Protein AF-A0A2I0FFF6-F1 (afdb_monomer)

Secondary structure (DSSP, 8-state):
-EEETTEEEEEEEEESS---HHHHHHH--GGGGGSSEEEEEEETTEEEEEEEB-TT-TT--GGGBGGGHHHHHHHH--TT--EEEEEEEEEPP--------------------------

Nearest PDB structures (foldseek):
  2kl5-assembly1_A  TM=8.222E-01  e=5.749E-11  Bacillus subtilis
  7wwv-assembly1_F  TM=3.521E-01  e=5.354E+00  Vibrio phage ICP1_2011_A
  8k0k-assembly1_H  TM=3.032E-01  e=5.037E+00  Vibrio phage ICP1_2011_A

Sequence (119 aa):
MITIDQWNYEIVIDYREGFQEEAINNRYSEILGKYDYILGDWGYGQLRLKGFFEDTNHKASYDTKISTLQDYLYEYCNFGCAYFVIKKVGKAPVAEPDTTDTEADTTDHLSEKNPVAES

Radius of gyration: 25.7 Å; Cα contacts (8 Å, |Δi|>4): 163; chains: 1; bounding box: 48×68×69 Å

Mean predicted aligned error: 11.61 Å

pLDDT: mean 81.68, std 17.68, range [39.62, 96.81]

Solvent-accessible surface area (backbone atoms only — not comparable to full-atom values): 7505 Å² total; per-residue (Å²): 116,50,76,57,92,66,30,27,29,36,78,76,40,68,38,82,78,39,66,48,69,69,64,45,65,76,67,62,52,78,81,50,71,79,34,43,28,38,40,38,38,39,52,96,86,40,82,43,81,46,55,19,24,52,77,85,41,91,84,43,50,77,94,26,20,52,84,44,48,63,57,49,40,71,76,66,48,54,95,84,46,27,27,22,32,34,35,59,75,45,71,43,82,77,74,73,78,84,77,79,78,82,80,84,89,76,88,84,88,82,87,80,89,85,87,84,83,87,134

Foldseek 3Di:
DDDADFFDKDWPDWFPNQDDPVLCNVPDDVVLVVAQKWKWKADPNHTDIAGAHDPPDPPGDPCRHPVCVVVCCVVGPDVPMTMTMIGTDGTHDDPDPPPPDDDDDDDDDDDDDDDDDDD

Structure (mmCIF, N/CA/C/O backbone):
data_AF-A0A2I0FFF6-F1
#
_entry.id   AF-A0A2I0FFF6-F1
#
loop_
_atom_site.group_PDB
_atom_site.id
_atom_site.type_symbol
_atom_site.label_atom_id
_atom_site.label_alt_id
_atom_site.label_comp_id
_atom_site.label_asym_id
_atom_site.label_entity_id
_atom_site.label_seq_id
_atom_site.pdbx_PDB_ins_code
_atom_site.Cartn_x
_atom_site.Cartn_y
_atom_site.Cartn_z
_atom_site.occupancy
_atom_site.B_iso_or_equiv
_atom_site.auth_seq_id
_atom_site.auth_comp_id
_atom_site.auth_asym_id
_atom_site.auth_atom_id
_atom_site.pdbx_PDB_model_num
ATOM 1 N N . MET A 1 1 ? -15.144 -6.524 3.712 1.00 83.38 1 MET A N 1
ATOM 2 C CA . MET A 1 1 ? -14.874 -5.217 3.075 1.00 83.38 1 MET A CA 1
ATOM 3 C C . MET A 1 1 ? -14.762 -4.179 4.171 1.00 83.38 1 MET A C 1
ATOM 5 O O . MET A 1 1 ? -15.372 -4.375 5.214 1.00 83.38 1 MET A O 1
ATOM 9 N N . ILE A 1 2 ? -14.000 -3.124 3.936 1.00 91.00 2 ILE A N 1
ATOM 10 C CA . ILE A 1 2 ? -13.790 -2.013 4.864 1.00 91.00 2 ILE A CA 1
ATOM 11 C C . ILE A 1 2 ? -14.066 -0.705 4.134 1.00 91.00 2 ILE A C 1
ATOM 13 O O . ILE A 1 2 ? -13.908 -0.638 2.911 1.00 91.00 2 ILE A O 1
ATOM 17 N N . THR A 1 3 ? -14.435 0.325 4.879 1.00 92.31 3 THR A N 1
ATOM 18 C CA . THR A 1 3 ? -14.648 1.663 4.330 1.00 92.31 3 THR A CA 1
ATOM 19 C C . THR A 1 3 ? -13.549 2.569 4.844 1.00 92.31 3 THR A C 1
ATOM 21 O O . THR A 1 3 ? -13.413 2.746 6.050 1.00 92.31 3 THR A O 1
ATOM 24 N N . ILE A 1 4 ? -12.763 3.134 3.931 1.00 90.38 4 ILE A N 1
ATOM 25 C CA . ILE A 1 4 ? -11.726 4.110 4.261 1.00 90.38 4 ILE A CA 1
ATOM 26 C C . ILE A 1 4 ? -12.041 5.374 3.478 1.00 90.38 4 ILE A C 1
ATOM 28 O O . ILE A 1 4 ? -12.138 5.341 2.245 1.00 90.38 4 ILE A O 1
ATOM 32 N N . ASP A 1 5 ? -12.199 6.484 4.198 1.00 87.94 5 ASP A N 1
ATOM 33 C CA . ASP A 1 5 ? -12.653 7.751 3.627 1.00 87.94 5 ASP A CA 1
ATOM 34 C C . ASP A 1 5 ? -13.988 7.561 2.865 1.00 87.94 5 ASP A C 1
ATOM 36 O O . ASP A 1 5 ? -14.963 7.081 3.442 1.00 87.94 5 ASP A O 1
ATOM 40 N N . GLN A 1 6 ? -14.060 7.881 1.569 1.00 89.12 6 GLN A N 1
ATOM 41 C CA . GLN A 1 6 ? -15.266 7.720 0.748 1.00 89.12 6 GLN A CA 1
ATOM 42 C C . GLN A 1 6 ? -15.270 6.441 -0.096 1.00 89.12 6 GLN A C 1
ATOM 44 O O . GLN A 1 6 ? -16.061 6.323 -1.039 1.00 89.12 6 GLN A O 1
ATOM 49 N N . TRP A 1 7 ? -14.374 5.493 0.174 1.00 91.50 7 TRP A N 1
ATOM 50 C CA . TRP A 1 7 ? -14.157 4.339 -0.691 1.00 91.50 7 TRP A CA 1
ATOM 51 C C . TRP A 1 7 ? -14.264 3.025 0.069 1.00 91.50 7 TRP A C 1
ATOM 53 O O . TRP A 1 7 ? -13.783 2.867 1.187 1.00 91.50 7 TRP A O 1
ATOM 63 N N . ASN A 1 8 ? -14.879 2.057 -0.599 1.00 94.06 8 ASN A N 1
ATOM 64 C CA . ASN A 1 8 ? -14.925 0.683 -0.151 1.00 94.06 8 ASN A CA 1
ATOM 65 C C . ASN A 1 8 ? -13.698 -0.064 -0.663 1.00 94.06 8 ASN A C 1
ATOM 67 O O . ASN A 1 8 ? -13.368 -0.009 -1.856 1.00 94.06 8 ASN A O 1
ATOM 71 N N . TYR A 1 9 ? -13.085 -0.819 0.237 1.00 95.19 9 TYR A N 1
ATOM 72 C CA . TYR A 1 9 ? -11.941 -1.666 -0.029 1.00 95.19 9 TYR A CA 1
ATOM 73 C C . TYR A 1 9 ? -12.221 -3.115 0.373 1.00 95.19 9 TYR A C 1
ATOM 75 O O . TYR A 1 9 ? -12.874 -3.412 1.376 1.00 95.19 9 TYR A O 1
ATOM 83 N N . GLU A 1 10 ? -11.704 -4.041 -0.416 1.00 95.81 10 GLU A N 1
ATOM 84 C CA . GLU A 1 10 ? -11.689 -5.467 -0.128 1.00 95.81 10 GLU A CA 1
ATOM 85 C C . GLU A 1 10 ? -10.273 -5.896 0.244 1.00 95.81 10 GLU A C 1
ATOM 87 O O . GLU A 1 10 ? -9.309 -5.489 -0.401 1.00 95.81 10 GLU A O 1
ATOM 92 N N . ILE A 1 11 ? -10.143 -6.710 1.289 1.00 95.94 11 ILE A N 1
ATOM 93 C CA . ILE A 1 11 ? -8.855 -7.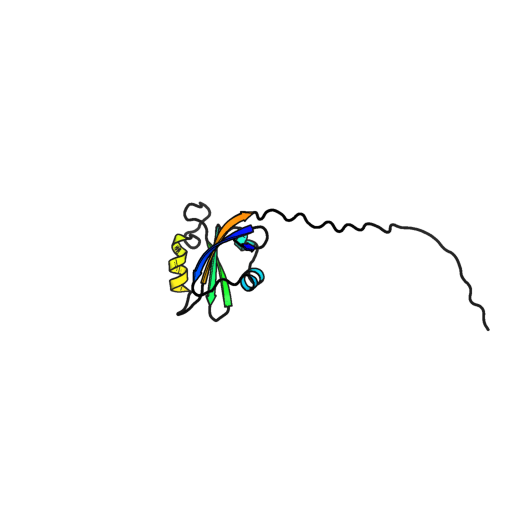266 1.701 1.00 95.94 11 ILE A CA 1
ATOM 94 C C . ILE A 1 11 ? -8.559 -8.440 0.773 1.00 95.94 11 ILE A C 1
ATOM 96 O O . ILE A 1 11 ? -9.240 -9.460 0.823 1.00 95.94 11 ILE A O 1
ATOM 100 N N . VAL A 1 12 ? -7.563 -8.271 -0.091 1.00 95.69 12 VAL A N 1
ATOM 101 C CA . VAL A 1 12 ? -7.136 -9.296 -1.052 1.00 95.69 12 VAL A CA 1
ATOM 102 C C . VAL A 1 12 ? -6.082 -10.198 -0.426 1.00 95.69 12 VAL A C 1
ATOM 104 O O . VAL A 1 12 ? -6.077 -11.405 -0.654 1.00 95.69 12 VAL A O 1
ATOM 107 N N . ILE A 1 13 ? -5.182 -9.610 0.363 1.00 95.62 13 ILE A N 1
ATOM 108 C CA . ILE A 1 13 ? -4.109 -10.321 1.053 1.00 95.62 13 ILE A CA 1
ATOM 109 C C . ILE A 1 13 ? -4.018 -9.775 2.470 1.00 95.62 13 ILE A C 1
ATOM 111 O O . ILE A 1 13 ? -3.938 -8.563 2.657 1.00 95.62 13 ILE A O 1
ATOM 115 N N . ASP A 1 14 ? -3.969 -10.671 3.447 1.00 96.31 14 ASP A N 1
ATOM 116 C CA . ASP A 1 14 ? -3.559 -10.359 4.811 1.00 96.31 14 ASP A CA 1
ATOM 117 C C . ASP A 1 14 ? -2.501 -11.376 5.238 1.00 96.31 14 ASP A C 1
ATOM 119 O O . ASP A 1 14 ? -2.781 -12.560 5.437 1.00 96.31 14 ASP A O 1
ATOM 123 N N . TYR A 1 15 ? -1.251 -10.929 5.288 1.00 95.00 15 TYR A N 1
ATOM 124 C CA . TYR A 1 15 ? -0.116 -11.762 5.632 1.00 95.00 15 TYR A CA 1
ATOM 125 C C . TYR A 1 15 ? 0.380 -11.407 7.030 1.00 95.00 15 TYR A C 1
ATOM 127 O O . TYR A 1 15 ? 0.830 -10.287 7.282 1.00 95.00 15 TYR A O 1
ATOM 135 N N . ARG A 1 16 ? 0.359 -12.416 7.913 1.00 93.50 16 ARG A N 1
ATOM 136 C CA . ARG A 1 16 ? 0.753 -12.315 9.330 1.00 93.50 16 ARG A CA 1
ATOM 137 C C . ARG A 1 16 ? -0.077 -11.305 10.125 1.00 93.50 16 ARG A C 1
ATOM 139 O O . ARG A 1 16 ? 0.487 -10.605 10.960 1.00 93.50 16 ARG A O 1
ATOM 146 N N . GLU A 1 17 ? -1.382 -11.240 9.857 1.00 93.94 17 GLU A N 1
ATOM 147 C CA . GLU A 1 17 ? -2.300 -10.327 10.558 1.00 93.94 17 GLU A CA 1
ATOM 148 C C . GLU A 1 17 ? -1.800 -8.871 10.477 1.00 93.94 17 GLU A C 1
ATOM 150 O O . GLU A 1 17 ? -1.811 -8.105 11.442 1.00 93.94 17 GLU A O 1
ATOM 155 N N . GLY A 1 18 ? -1.267 -8.505 9.307 1.00 93.06 18 GLY A N 1
ATOM 156 C CA . GLY A 1 18 ? -0.718 -7.178 9.058 1.00 93.06 18 GLY A CA 1
ATOM 157 C C . GLY A 1 18 ? -1.815 -6.132 8.907 1.00 93.06 18 GLY A C 1
ATOM 158 O O . GLY A 1 18 ? -1.557 -4.941 9.095 1.00 93.06 18 GLY A O 1
ATOM 159 N N . PHE A 1 19 ? -3.025 -6.556 8.555 1.00 96.25 19 PHE A N 1
ATOM 160 C CA . PHE A 1 19 ? -4.165 -5.670 8.419 1.00 96.25 19 PHE A CA 1
ATOM 161 C C . PHE A 1 19 ? -4.614 -5.115 9.782 1.00 96.25 19 PHE A C 1
ATOM 163 O O . PHE A 1 19 ? -5.082 -5.847 10.649 1.00 96.25 19 PHE A O 1
ATOM 170 N N . GLN A 1 20 ? -4.510 -3.794 9.957 1.00 94.56 20 GLN A N 1
ATOM 171 C CA . GLN A 1 20 ? -4.997 -3.086 11.144 1.00 94.56 20 GLN A CA 1
ATOM 172 C C . GLN A 1 20 ? -5.745 -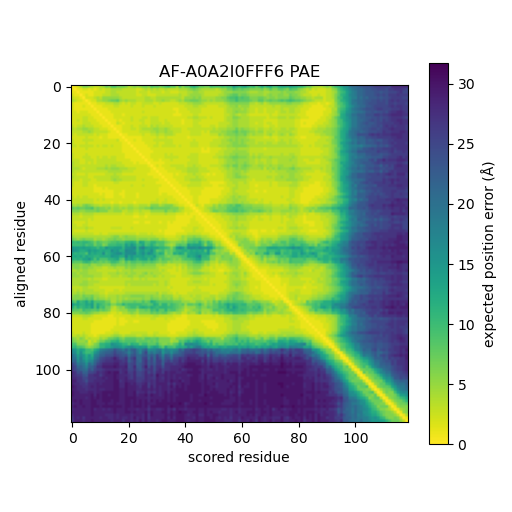1.824 10.720 1.00 94.56 20 GLN A C 1
ATOM 174 O O . GLN A 1 20 ? -5.132 -0.826 10.340 1.00 94.56 20 GLN A O 1
ATOM 179 N N . GLU A 1 21 ? -7.074 -1.869 10.786 1.00 92.81 21 GLU A N 1
ATOM 180 C CA . GLU A 1 21 ? -7.954 -0.800 10.298 1.00 92.81 21 GLU A CA 1
ATOM 181 C C . GLU A 1 21 ? -7.642 0.567 10.925 1.00 92.81 21 GLU A C 1
ATOM 183 O O . GLU A 1 21 ? -7.509 1.562 10.214 1.00 92.81 21 GLU A O 1
ATOM 188 N N . GLU A 1 22 ? -7.428 0.613 12.240 1.00 92.88 22 GLU A N 1
ATOM 189 C CA . GLU A 1 22 ? -7.091 1.847 12.957 1.00 92.88 22 GLU A CA 1
ATOM 190 C C . GLU A 1 22 ? -5.764 2.457 12.471 1.00 92.88 22 GLU A C 1
ATOM 192 O O . GLU A 1 22 ? -5.676 3.657 12.205 1.00 92.88 22 GLU A O 1
ATOM 197 N N . ALA A 1 23 ? -4.733 1.627 12.280 1.00 94.31 23 ALA A N 1
ATOM 198 C CA . ALA A 1 23 ? -3.437 2.078 11.780 1.00 94.31 23 ALA A CA 1
ATOM 199 C C . ALA A 1 23 ? -3.533 2.603 10.339 1.00 94.31 23 ALA A C 1
ATOM 201 O O . ALA A 1 23 ? -2.885 3.596 9.996 1.00 94.31 23 ALA A O 1
ATOM 202 N N . ILE A 1 24 ? -4.360 1.963 9.507 1.00 94.69 24 ILE A N 1
ATOM 203 C CA . ILE A 1 24 ? -4.622 2.406 8.137 1.00 94.69 24 ILE A CA 1
ATOM 204 C C . ILE A 1 24 ? -5.290 3.771 8.157 1.00 94.69 24 ILE A C 1
ATOM 206 O O . ILE A 1 24 ? -4.766 4.685 7.530 1.00 94.69 24 ILE A O 1
ATOM 210 N N . ASN A 1 25 ? -6.380 3.934 8.908 1.00 92.19 25 ASN A N 1
ATOM 211 C CA . ASN A 1 25 ? -7.115 5.197 8.991 1.00 92.19 25 ASN A CA 1
ATOM 212 C C . ASN A 1 25 ? -6.219 6.355 9.454 1.00 92.19 25 ASN A C 1
ATOM 214 O O . ASN A 1 25 ? -6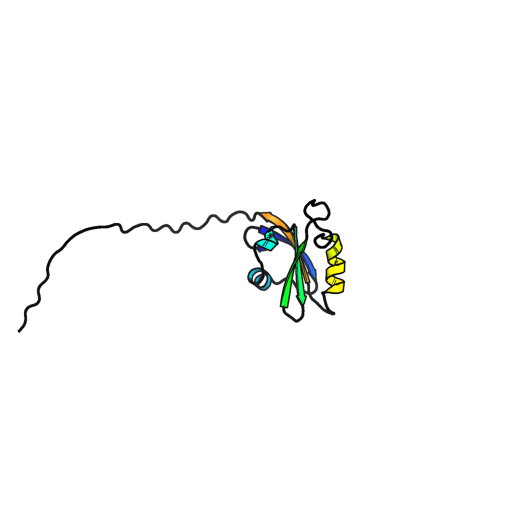.274 7.439 8.880 1.00 92.19 25 ASN A O 1
ATOM 218 N N . ASN A 1 26 ? -5.320 6.106 10.409 1.00 93.00 26 ASN A N 1
ATOM 219 C CA . ASN A 1 26 ? -4.366 7.106 10.894 1.00 93.00 26 ASN A CA 1
ATOM 220 C C . ASN A 1 26 ? -3.295 7.496 9.863 1.00 93.00 26 ASN A C 1
ATOM 222 O O . ASN A 1 26 ? -2.742 8.595 9.926 1.00 93.00 26 ASN A O 1
ATOM 226 N N . ARG A 1 27 ? -2.945 6.592 8.940 1.00 94.19 27 ARG A N 1
ATOM 227 C CA . ARG A 1 27 ? -1.851 6.798 7.978 1.00 94.19 27 ARG A CA 1
ATOM 228 C C . ARG A 1 27 ? -2.325 7.132 6.568 1.00 94.19 27 ARG A C 1
ATOM 230 O O . ARG A 1 27 ? -1.525 7.633 5.767 1.00 94.19 27 ARG A O 1
ATOM 237 N N . TYR A 1 28 ? -3.580 6.826 6.268 1.00 94.12 28 TYR A N 1
ATOM 238 C CA . TYR A 1 28 ? -4.205 7.016 4.975 1.00 94.12 28 TYR A CA 1
ATOM 239 C C . TYR A 1 28 ? -4.193 8.493 4.577 1.00 94.12 28 TYR A C 1
ATOM 241 O O . TYR A 1 28 ? -4.276 9.399 5.400 1.00 94.12 28 TYR A O 1
ATOM 249 N N . SER A 1 29 ? -4.064 8.734 3.279 1.00 93.31 29 SER A N 1
ATOM 250 C CA . SER A 1 29 ? -4.108 10.068 2.697 1.00 93.31 29 SER A CA 1
ATOM 251 C C . SER A 1 29 ? -4.965 10.012 1.446 1.00 93.31 29 SER A C 1
ATOM 253 O O . SER A 1 29 ? -4.874 9.047 0.688 1.00 93.31 29 SER A O 1
ATOM 255 N N . GLU A 1 30 ? -5.752 11.055 1.191 1.00 90.38 30 GLU A N 1
ATOM 256 C CA . GLU A 1 30 ? -6.652 11.154 0.033 1.00 90.38 30 GLU A CA 1
ATOM 257 C C . GLU A 1 30 ? -5.946 10.877 -1.305 1.00 90.38 30 GLU A C 1
ATOM 259 O O . GLU A 1 30 ? -6.539 10.313 -2.227 1.00 90.38 30 GLU A O 1
ATOM 264 N N . ILE A 1 31 ? -4.645 11.186 -1.403 1.00 91.06 31 ILE A N 1
ATOM 265 C CA . ILE A 1 31 ? -3.831 10.895 -2.591 1.00 91.06 31 ILE A CA 1
ATOM 266 C C . ILE A 1 31 ? -3.763 9.398 -2.917 1.00 91.06 31 ILE A C 1
ATOM 268 O O . ILE A 1 31 ? -3.549 9.044 -4.077 1.00 91.06 31 ILE A O 1
ATOM 272 N N . LEU A 1 32 ? -3.944 8.519 -1.925 1.00 92.19 32 LEU A N 1
ATOM 273 C CA . LEU A 1 32 ? -3.995 7.069 -2.109 1.00 92.19 32 LEU A CA 1
ATOM 274 C C . LEU A 1 32 ? -5.317 6.615 -2.738 1.00 92.19 32 LEU A C 1
ATOM 276 O O . LEU A 1 32 ? -5.350 5.600 -3.430 1.00 92.19 32 LEU A O 1
ATOM 280 N N . GLY A 1 33 ? -6.382 7.406 -2.601 1.00 90.38 33 GLY A N 1
ATOM 281 C CA . GLY A 1 33 ? -7.695 7.111 -3.170 1.00 90.38 33 GLY A CA 1
ATOM 282 C C . GLY A 1 33 ? -7.722 7.087 -4.699 1.00 90.38 33 GLY A C 1
ATOM 283 O O . GLY A 1 33 ? -8.688 6.597 -5.283 1.00 90.38 33 GLY A O 1
ATOM 284 N N . LYS A 1 34 ? -6.678 7.583 -5.378 1.00 90.88 34 LYS A N 1
ATOM 285 C CA . LYS A 1 34 ? -6.561 7.501 -6.844 1.00 90.88 34 LYS A CA 1
ATOM 286 C C . LYS A 1 34 ? -6.132 6.121 -7.351 1.00 90.88 34 LYS A C 1
ATOM 288 O O . LYS A 1 34 ? -6.289 5.874 -8.542 1.00 90.88 34 LYS A O 1
ATOM 293 N N . TYR A 1 35 ? -5.556 5.282 -6.490 1.00 93.81 35 TYR A N 1
ATOM 294 C CA . TYR A 1 35 ? -5.019 3.973 -6.855 1.00 93.81 35 TYR A CA 1
ATOM 295 C C . TYR A 1 35 ? -6.078 2.876 -6.722 1.00 93.81 35 TYR A C 1
ATOM 297 O O . TYR A 1 35 ? -7.025 2.995 -5.942 1.00 93.81 35 TYR A O 1
ATOM 305 N N . ASP A 1 36 ? -5.894 1.805 -7.491 1.00 93.94 36 ASP A N 1
ATOM 306 C CA . ASP A 1 36 ? -6.804 0.656 -7.519 1.00 93.94 36 ASP A CA 1
ATOM 307 C C . ASP A 1 36 ? -6.491 -0.327 -6.379 1.00 93.94 36 ASP A C 1
ATOM 309 O O . ASP A 1 36 ? -7.386 -0.966 -5.832 1.00 93.94 36 ASP A O 1
ATOM 313 N N . TYR A 1 37 ? -5.223 -0.399 -5.976 1.00 95.19 37 TYR A N 1
ATOM 314 C CA . TYR A 1 37 ? -4.722 -1.228 -4.889 1.00 95.19 37 TYR A CA 1
ATOM 315 C C . TYR A 1 37 ? -3.889 -0.392 -3.928 1.00 95.19 37 TYR A C 1
ATOM 317 O O . TYR A 1 37 ? -3.183 0.538 -4.328 1.00 95.19 37 TYR A O 1
ATOM 325 N N . ILE A 1 38 ? -3.930 -0.754 -2.653 1.00 96.44 38 ILE A N 1
ATOM 326 C CA . ILE A 1 38 ? -3.056 -0.198 -1.628 1.00 96.44 38 ILE A CA 1
ATOM 327 C C . ILE A 1 38 ? -2.384 -1.367 -0.922 1.00 96.44 38 ILE A C 1
ATOM 329 O O . ILE A 1 38 ? -3.047 -2.247 -0.376 1.00 96.44 38 ILE A O 1
ATOM 333 N N . LEU A 1 39 ? -1.058 -1.363 -0.948 1.00 96.62 39 LEU A N 1
ATOM 334 C CA . LEU A 1 39 ? -0.223 -2.209 -0.115 1.00 96.62 39 LEU A CA 1
ATOM 335 C C . LEU A 1 39 ? 0.044 -1.467 1.190 1.00 96.62 39 LEU A C 1
ATOM 337 O O . LEU A 1 39 ? 0.464 -0.307 1.162 1.00 96.62 39 LEU A O 1
ATOM 341 N N . GLY A 1 40 ? -0.161 -2.146 2.309 1.00 96.06 40 GLY A N 1
ATOM 342 C CA . GLY A 1 40 ? 0.374 -1.732 3.592 1.00 96.06 40 GLY A CA 1
ATOM 343 C C . GLY A 1 40 ? 1.408 -2.726 4.077 1.00 96.06 40 GLY A C 1
ATOM 344 O O . GLY A 1 40 ? 1.109 -3.910 4.190 1.00 96.06 40 GLY A O 1
ATOM 345 N N . ASP A 1 41 ? 2.615 -2.263 4.369 1.00 95.38 41 ASP A N 1
ATOM 346 C CA . ASP A 1 41 ? 3.689 -3.099 4.893 1.00 95.38 41 ASP A CA 1
ATOM 347 C C . ASP A 1 41 ? 4.282 -2.496 6.173 1.00 95.38 41 ASP A C 1
ATOM 349 O O . ASP A 1 41 ? 4.329 -1.274 6.358 1.00 95.38 41 ASP A O 1
ATOM 353 N N . TRP A 1 42 ? 4.716 -3.370 7.080 1.00 93.69 42 TRP A N 1
ATOM 354 C CA . TRP A 1 42 ? 5.258 -2.979 8.376 1.00 93.69 42 TRP A CA 1
ATOM 355 C C . TRP A 1 42 ? 6.785 -3.009 8.360 1.00 93.69 42 TRP A C 1
ATOM 357 O O . TRP A 1 42 ? 7.418 -4.061 8.484 1.00 93.69 42 TRP A O 1
ATOM 367 N N . GLY A 1 43 ? 7.392 -1.827 8.256 1.00 90.00 43 GLY A N 1
ATOM 368 C CA . GLY A 1 43 ? 8.836 -1.635 8.361 1.00 90.00 43 GLY A CA 1
ATOM 369 C C . GLY A 1 43 ? 9.214 -1.107 9.740 1.00 90.00 43 GLY A C 1
ATOM 370 O O . GLY A 1 43 ? 8.813 -0.007 10.099 1.00 90.00 43 GLY A O 1
ATOM 371 N N . TYR A 1 44 ? 9.992 -1.865 10.522 1.00 86.00 44 TYR A N 1
ATOM 372 C CA . TYR A 1 44 ? 10.447 -1.450 11.864 1.00 86.00 44 TYR A CA 1
ATOM 373 C C . TYR A 1 44 ? 9.308 -0.985 12.799 1.00 86.00 44 TYR A C 1
ATOM 375 O O . TYR A 1 44 ? 9.480 -0.064 13.594 1.00 86.00 44 TYR A O 1
ATOM 383 N N . GLY A 1 45 ? 8.129 -1.606 12.686 1.00 87.19 45 GLY A N 1
ATOM 384 C CA . GLY A 1 45 ? 6.941 -1.247 13.469 1.00 87.19 45 GLY A CA 1
ATOM 385 C C . GLY A 1 45 ? 6.177 -0.020 12.959 1.00 87.19 45 GLY A C 1
ATOM 386 O O . GLY A 1 45 ? 5.209 0.390 13.590 1.00 87.19 45 GLY A O 1
ATOM 387 N N . GLN A 1 46 ? 6.573 0.560 11.825 1.00 91.50 46 GLN A N 1
ATOM 388 C CA . GLN A 1 46 ? 5.857 1.659 11.181 1.00 91.50 46 GLN A CA 1
ATOM 389 C C . GLN A 1 46 ? 5.111 1.164 9.945 1.00 91.50 46 GLN A C 1
ATOM 391 O O . GLN A 1 46 ? 5.695 0.513 9.074 1.00 91.50 46 GLN A O 1
ATOM 396 N N . LEU A 1 47 ? 3.827 1.515 9.862 1.00 94.19 47 LEU A N 1
ATOM 397 C CA . LEU A 1 47 ? 3.004 1.227 8.697 1.00 94.19 47 LEU A CA 1
ATOM 398 C C . LEU A 1 47 ? 3.370 2.164 7.544 1.00 94.19 47 LEU A C 1
ATOM 400 O O . LEU A 1 47 ? 3.321 3.396 7.664 1.00 94.19 47 LEU A O 1
ATOM 404 N N . ARG A 1 48 ? 3.701 1.567 6.403 1.00 94.69 48 ARG A N 1
ATOM 405 C CA . ARG A 1 48 ? 3.930 2.250 5.133 1.00 94.69 48 ARG A CA 1
ATOM 406 C C . ARG A 1 48 ? 2.805 1.878 4.185 1.00 94.69 48 ARG A C 1
ATOM 408 O O . ARG A 1 48 ? 2.475 0.708 4.063 1.00 94.69 48 ARG A O 1
ATOM 415 N N . LEU A 1 49 ? 2.215 2.879 3.536 1.00 95.50 49 LEU A N 1
ATOM 416 C CA . LEU A 1 49 ? 1.172 2.676 2.535 1.00 95.50 49 LEU A CA 1
ATOM 417 C C . LEU A 1 49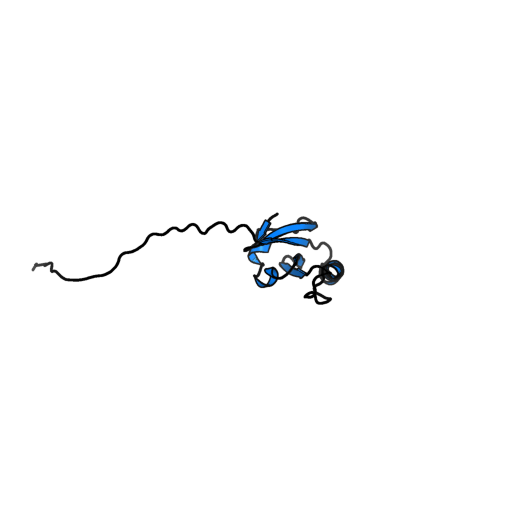 ? 1.710 3.061 1.160 1.00 95.50 49 LEU A C 1
ATOM 419 O O . LEU A 1 49 ? 2.228 4.167 0.980 1.00 95.50 49 LEU A O 1
ATOM 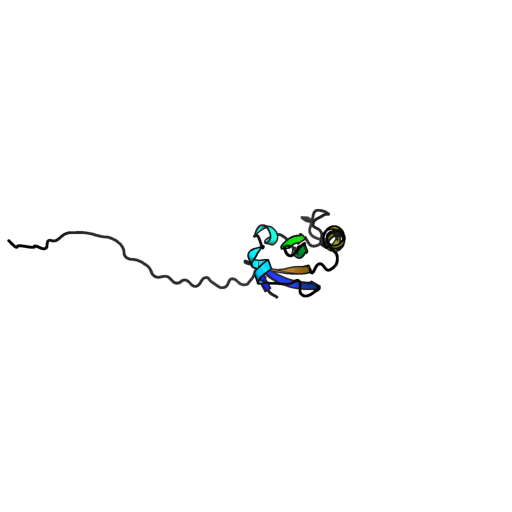423 N N . LYS A 1 50 ? 1.552 2.169 0.184 1.00 94.62 50 LYS A N 1
ATOM 424 C CA . LYS A 1 50 ? 1.927 2.401 -1.212 1.00 94.62 50 LYS A CA 1
ATOM 425 C C . LYS A 1 50 ? 0.769 2.035 -2.130 1.00 94.62 50 LYS A C 1
ATOM 427 O O . LYS A 1 50 ? 0.197 0.955 -2.032 1.00 94.62 50 LYS A O 1
ATOM 432 N N . GLY A 1 51 ? 0.427 2.958 -3.023 1.00 94.62 51 GLY A N 1
ATOM 433 C CA . GLY A 1 51 ? -0.627 2.763 -4.011 1.00 94.62 51 GLY A CA 1
ATOM 434 C C . GLY A 1 51 ? -0.111 2.124 -5.298 1.00 94.62 51 GLY A C 1
ATOM 435 O O . GLY A 1 51 ? 0.967 2.481 -5.781 1.00 94.62 51 GLY A O 1
ATOM 436 N N . PHE A 1 52 ? -0.914 1.226 -5.860 1.00 95.12 52 PHE A N 1
ATOM 437 C CA . PHE A 1 52 ? -0.684 0.556 -7.134 1.00 95.12 52 PHE A CA 1
ATOM 438 C C . PHE A 1 52 ? -1.946 0.618 -8.008 1.00 95.12 52 PHE A C 1
ATOM 440 O O . PHE A 1 52 ? -3.076 0.626 -7.525 1.00 95.12 52 PHE A O 1
ATOM 447 N N . PHE A 1 53 ? -1.757 0.684 -9.315 1.00 94.25 53 PHE A N 1
ATOM 448 C CA . PHE A 1 53 ? -2.797 0.606 -10.326 1.00 94.25 53 PHE A CA 1
ATOM 449 C C . PHE A 1 53 ? -2.909 -0.819 -10.864 1.00 94.25 53 PHE A C 1
ATOM 451 O O . PHE A 1 53 ? -1.939 -1.579 -10.855 1.00 94.25 53 PHE A O 1
ATOM 458 N N . GLU A 1 54 ? -4.085 -1.155 -11.384 1.00 92.00 54 GLU A N 1
ATOM 459 C CA . GLU A 1 54 ? -4.270 -2.367 -12.181 1.00 92.00 54 GLU A CA 1
ATOM 460 C C . GLU A 1 54 ? -3.349 -2.333 -13.416 1.00 92.00 54 GLU A C 1
ATOM 462 O O . GLU A 1 54 ? -3.145 -1.275 -14.019 1.00 92.00 54 GLU A O 1
ATOM 467 N N . ASP A 1 55 ? -2.814 -3.480 -13.836 1.00 85.56 55 ASP A N 1
ATOM 468 C CA . ASP A 1 55 ? -1.845 -3.545 -14.945 1.00 85.56 55 ASP A CA 1
ATOM 469 C C . ASP A 1 55 ? -2.411 -3.027 -16.276 1.00 85.56 55 ASP A C 1
ATOM 471 O O . ASP A 1 55 ? -1.669 -2.540 -17.136 1.00 85.56 55 ASP A O 1
ATOM 475 N N . THR A 1 56 ? -3.733 -3.115 -16.437 1.00 83.62 56 THR A N 1
ATOM 476 C CA . THR A 1 56 ? -4.480 -2.639 -17.605 1.00 83.62 56 THR A CA 1
ATOM 477 C C . THR A 1 56 ? -4.730 -1.129 -17.590 1.00 83.62 56 THR A C 1
ATOM 479 O O . THR A 1 56 ? -5.250 -0.583 -18.562 1.00 83.62 56 THR A O 1
ATOM 482 N N . ASN A 1 57 ? -4.412 -0.428 -16.500 1.00 80.88 57 ASN A N 1
ATOM 483 C CA . ASN A 1 57 ? -4.682 0.996 -16.356 1.00 80.88 57 ASN A CA 1
ATOM 484 C C . ASN A 1 57 ? -3.626 1.829 -17.100 1.00 80.88 57 ASN A C 1
ATOM 486 O O . ASN A 1 57 ? -2.438 1.786 -16.794 1.00 80.88 57 ASN A O 1
ATOM 490 N N . HIS A 1 58 ? -4.062 2.663 -18.047 1.00 75.69 58 HIS A N 1
ATOM 491 C CA . HIS A 1 58 ? -3.164 3.508 -18.846 1.00 75.69 58 HIS A CA 1
ATOM 492 C C . HIS A 1 58 ? -2.442 4.587 -18.017 1.00 75.69 58 HIS A C 1
ATOM 494 O O . HIS A 1 58 ? -1.472 5.176 -18.489 1.00 75.69 58 HIS A O 1
ATOM 500 N N . LYS A 1 59 ? 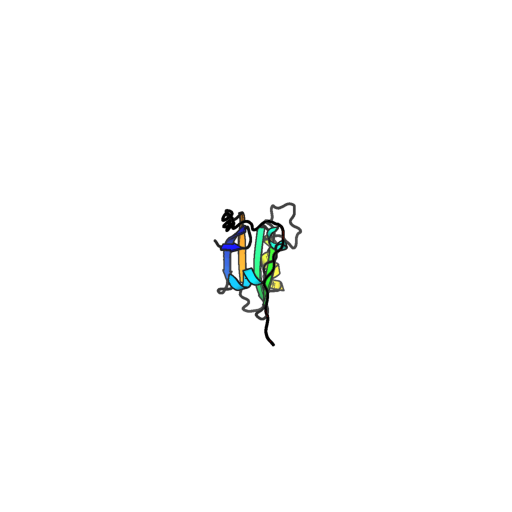-2.909 4.866 -16.791 1.00 73.75 59 LYS A N 1
ATOM 501 C CA . LYS A 1 59 ? -2.255 5.789 -15.850 1.00 73.75 59 LYS A CA 1
ATOM 502 C C . LYS A 1 59 ? -1.135 5.129 -15.040 1.00 73.75 59 LYS A C 1
ATOM 504 O O . LYS A 1 59 ? -0.422 5.838 -14.332 1.00 73.75 59 LYS A O 1
ATOM 509 N N . ALA A 1 60 ? -0.982 3.807 -15.123 1.00 72.12 60 ALA A N 1
ATOM 510 C CA . ALA A 1 60 ? 0.039 3.077 -14.390 1.00 72.12 60 ALA A CA 1
ATOM 511 C C . ALA A 1 60 ? 1.425 3.312 -15.009 1.00 72.12 60 ALA A C 1
ATOM 513 O O . ALA A 1 60 ? 1.708 2.862 -16.122 1.00 72.12 60 ALA A O 1
ATOM 514 N N . SER A 1 61 ? 2.314 3.986 -14.274 1.00 76.00 61 SER A N 1
ATOM 515 C CA . SER A 1 61 ? 3.750 3.894 -14.557 1.00 76.00 61 SER A CA 1
ATOM 516 C C . SER A 1 61 ? 4.255 2.508 -14.151 1.00 76.00 61 SER A C 1
ATOM 518 O O . SER A 1 61 ? 3.645 1.864 -13.299 1.00 76.00 61 SER A O 1
ATOM 520 N N . TYR A 1 62 ? 5.372 2.054 -14.726 1.00 76.38 62 TYR A N 1
ATOM 521 C CA . TYR A 1 62 ? 5.937 0.728 -14.445 1.00 76.38 62 TYR A CA 1
ATOM 522 C C . TYR A 1 62 ? 6.036 0.429 -12.934 1.00 76.38 62 TYR A C 1
ATOM 524 O O . TYR A 1 62 ? 5.539 -0.595 -12.484 1.00 76.38 62 TYR A O 1
ATOM 532 N N . ASP A 1 63 ? 6.531 1.382 -12.137 1.00 76.25 63 ASP A N 1
ATOM 533 C CA . ASP A 1 63 ? 6.744 1.222 -10.685 1.00 76.25 63 ASP A CA 1
ATOM 534 C C . ASP A 1 63 ? 5.467 1.278 -9.830 1.00 76.25 63 ASP A C 1
ATOM 536 O O . ASP A 1 63 ? 5.518 1.124 -8.607 1.00 76.25 63 ASP A O 1
ATOM 540 N N . THR A 1 64 ? 4.324 1.569 -10.452 1.00 86.44 64 THR A N 1
ATOM 541 C CA . THR A 1 64 ? 3.017 1.660 -9.787 1.00 86.44 64 THR A CA 1
ATOM 542 C C . THR A 1 64 ? 2.059 0.578 -10.259 1.00 86.44 64 THR A C 1
ATOM 544 O O . THR A 1 64 ? 0.885 0.647 -9.929 1.00 86.44 64 THR A O 1
ATOM 547 N N . LYS A 1 65 ? 2.522 -0.420 -11.012 1.00 91.69 65 LYS A N 1
ATOM 548 C CA . LYS A 1 65 ? 1.699 -1.553 -11.442 1.00 91.69 65 LYS A CA 1
ATOM 549 C C . LYS A 1 65 ? 1.587 -2.609 -10.358 1.00 91.69 65 LYS A C 1
ATOM 551 O O . LYS A 1 65 ? 2.563 -2.895 -9.671 1.00 91.69 65 LYS A O 1
ATOM 556 N N . ILE A 1 66 ? 0.421 -3.233 -10.236 1.00 92.69 66 ILE A N 1
ATOM 557 C CA . ILE A 1 66 ? 0.233 -4.327 -9.281 1.00 92.69 66 ILE A CA 1
ATOM 558 C C . ILE A 1 66 ? 1.184 -5.501 -9.569 1.00 92.69 66 ILE A C 1
ATOM 560 O O . ILE A 1 66 ? 1.632 -6.154 -8.629 1.00 92.69 66 ILE A O 1
ATOM 564 N N . SER A 1 67 ? 1.607 -5.699 -10.826 1.00 90.75 67 SER A N 1
ATOM 565 C CA . SER A 1 67 ? 2.632 -6.687 -11.188 1.00 90.75 67 SER A CA 1
ATOM 566 C C . SER A 1 67 ? 3.966 -6.517 -10.453 1.00 90.75 67 SER A C 1
ATOM 568 O O . SER A 1 67 ? 4.651 -7.506 -10.216 1.00 90.75 67 SER A O 1
ATOM 570 N N . THR A 1 68 ? 4.356 -5.286 -10.097 1.00 91.31 68 THR A N 1
ATOM 571 C CA . THR A 1 68 ? 5.639 -5.000 -9.425 1.00 91.31 68 THR A CA 1
ATOM 572 C C . THR A 1 68 ? 5.535 -5.027 -7.901 1.00 91.31 68 THR A C 1
ATOM 574 O O . THR A 1 68 ? 6.525 -4.803 -7.203 1.00 91.31 68 THR A O 1
ATOM 577 N N . LEU A 1 69 ? 4.352 -5.324 -7.352 1.00 92.81 69 LEU A N 1
ATOM 578 C CA . LEU A 1 69 ? 4.138 -5.408 -5.907 1.00 92.81 69 LEU A CA 1
ATOM 579 C C . LEU A 1 69 ? 5.065 -6.437 -5.254 1.00 92.81 69 LEU A C 1
ATOM 581 O O . LEU A 1 69 ? 5.599 -6.191 -4.174 1.00 92.81 69 LEU A O 1
ATOM 585 N N . GLN A 1 70 ? 5.279 -7.572 -5.921 1.00 90.00 70 GLN A N 1
ATOM 586 C CA . GLN A 1 70 ? 6.143 -8.628 -5.407 1.00 90.00 70 GLN A CA 1
ATOM 587 C C . GLN A 1 70 ? 7.601 -8.158 -5.298 1.00 90.00 70 GLN A C 1
ATOM 589 O O . GLN A 1 70 ? 8.246 -8.401 -4.279 1.00 90.00 70 GLN A O 1
ATOM 594 N N . ASP A 1 71 ? 8.094 -7.435 -6.305 1.00 91.25 71 ASP A N 1
ATOM 595 C CA . ASP A 1 71 ? 9.443 -6.863 -6.306 1.00 91.25 71 ASP A CA 1
ATOM 596 C C . ASP A 1 71 ? 9.598 -5.831 -5.182 1.00 91.25 71 ASP A C 1
ATOM 598 O O . ASP A 1 71 ? 10.580 -5.859 -4.441 1.00 91.25 71 ASP A O 1
ATOM 602 N N . TYR A 1 72 ? 8.580 -4.987 -4.979 1.00 91.44 72 TYR A N 1
ATOM 603 C CA . TYR A 1 72 ? 8.557 -4.032 -3.871 1.00 91.44 72 TYR A CA 1
ATOM 604 C C . TYR A 1 72 ? 8.648 -4.732 -2.508 1.00 91.44 72 TYR A C 1
ATOM 606 O O . TYR A 1 72 ? 9.412 -4.312 -1.640 1.00 91.44 72 TYR A O 1
ATOM 614 N N . LEU A 1 73 ? 7.903 -5.819 -2.303 1.00 90.69 73 LEU A N 1
ATOM 615 C CA . LEU A 1 73 ? 8.005 -6.590 -1.066 1.00 90.69 73 LEU A CA 1
ATOM 616 C C . LEU A 1 73 ? 9.409 -7.182 -0.892 1.00 90.69 73 LEU A C 1
ATOM 618 O O . LEU A 1 73 ? 9.971 -7.068 0.191 1.00 90.69 73 LEU A O 1
ATOM 622 N N . TYR A 1 74 ? 10.011 -7.755 -1.934 1.00 88.88 74 TYR A N 1
ATOM 623 C CA . TYR A 1 74 ? 11.367 -8.305 -1.831 1.00 88.88 74 TYR A CA 1
ATOM 624 C C . TYR A 1 74 ? 12.436 -7.255 -1.515 1.00 88.88 74 TYR A C 1
ATOM 626 O O . TYR A 1 74 ? 13.402 -7.563 -0.819 1.00 88.88 74 TYR A O 1
ATOM 634 N N . GLU A 1 75 ? 12.272 -6.030 -2.008 1.00 88.75 75 GLU A N 1
ATOM 635 C CA . GLU A 1 75 ? 13.238 -4.951 -1.807 1.00 88.75 75 GLU A CA 1
ATOM 636 C C . GLU A 1 75 ? 13.057 -4.238 -0.455 1.00 88.75 75 GLU A C 1
ATOM 638 O O . GLU A 1 75 ? 14.043 -3.894 0.198 1.00 88.75 75 GLU A O 1
ATOM 643 N N . TYR A 1 76 ? 11.811 -4.034 -0.008 1.00 86.12 76 TYR A N 1
ATOM 644 C CA . TYR A 1 76 ? 11.503 -3.168 1.139 1.00 86.12 76 TYR A CA 1
ATOM 645 C C . TYR A 1 76 ? 10.931 -3.895 2.368 1.00 86.12 76 TYR A C 1
ATOM 647 O O . TYR A 1 76 ? 10.965 -3.327 3.468 1.00 86.12 76 TYR A O 1
ATOM 655 N N . CYS A 1 77 ? 10.400 -5.114 2.225 1.00 85.81 77 CYS A N 1
ATOM 656 C CA . CYS A 1 77 ? 9.800 -5.889 3.318 1.00 85.81 77 CYS A CA 1
ATOM 657 C C . CYS A 1 77 ? 10.869 -6.811 3.925 1.00 85.81 77 CYS A C 1
ATOM 659 O O . CYS A 1 77 ? 11.264 -7.829 3.360 1.00 85.81 77 CYS A O 1
ATOM 661 N N . ASN A 1 78 ? 11.364 -6.420 5.101 1.00 81.75 78 ASN A N 1
ATOM 662 C CA . ASN A 1 78 ? 12.398 -7.153 5.835 1.00 81.75 78 ASN A CA 1
ATOM 663 C C . ASN A 1 78 ? 11.922 -8.546 6.290 1.00 81.75 78 ASN A C 1
ATOM 665 O O . ASN A 1 78 ? 10.731 -8.858 6.294 1.00 81.75 78 ASN A O 1
ATOM 669 N N . PHE A 1 79 ? 12.850 -9.382 6.767 1.00 81.00 79 PHE A N 1
ATOM 670 C CA . PHE A 1 79 ? 12.502 -10.679 7.347 1.00 81.00 79 PHE A CA 1
ATOM 671 C C . PHE A 1 79 ? 11.435 -10.552 8.435 1.00 81.00 79 PHE A C 1
ATOM 673 O O . PHE A 1 79 ? 11.603 -9.870 9.442 1.00 81.00 79 PHE A O 1
ATOM 680 N N . GLY A 1 80 ? 10.333 -11.260 8.216 1.00 82.50 80 GLY A N 1
ATOM 681 C CA . GLY A 1 80 ? 9.221 -11.334 9.144 1.00 82.50 80 GLY A CA 1
ATOM 682 C C . GLY A 1 80 ? 8.230 -10.169 9.103 1.00 82.50 80 GLY A C 1
ATOM 683 O O . GLY A 1 80 ? 7.299 -10.163 9.907 1.00 82.50 80 GLY A O 1
ATOM 684 N N . CYS A 1 81 ? 8.401 -9.247 8.156 1.00 88.88 81 CYS A N 1
ATOM 685 C CA . CYS A 1 81 ? 7.482 -8.156 7.852 1.00 88.88 81 CYS A CA 1
ATOM 686 C C . CYS A 1 81 ? 6.061 -8.687 7.582 1.00 88.88 81 CYS A C 1
ATOM 688 O O . CYS A 1 81 ? 5.853 -9.605 6.781 1.00 88.88 81 CYS A O 1
ATOM 690 N N . ALA A 1 82 ? 5.096 -8.133 8.317 1.00 94.50 82 ALA A N 1
ATOM 691 C CA . ALA A 1 82 ? 3.676 -8.315 8.059 1.00 94.50 82 ALA A CA 1
ATOM 692 C C . ALA A 1 82 ? 3.248 -7.316 6.983 1.00 94.50 82 ALA A C 1
ATOM 694 O O . ALA A 1 82 ? 3.779 -6.203 6.915 1.00 94.50 82 ALA A O 1
ATOM 695 N N . TYR A 1 83 ? 2.301 -7.704 6.141 1.00 95.50 83 TYR A N 1
ATOM 696 C CA . TYR A 1 83 ? 1.773 -6.815 5.116 1.00 95.50 83 TYR A CA 1
ATOM 697 C C . TYR A 1 83 ? 0.362 -7.232 4.724 1.00 95.50 83 TYR A C 1
ATOM 699 O O . TYR A 1 83 ? -0.062 -8.363 4.953 1.00 95.50 83 TYR A O 1
ATOM 707 N N . PHE A 1 84 ? -0.361 -6.317 4.104 1.00 96.69 84 PHE A N 1
ATOM 708 C CA . PHE A 1 84 ? -1.690 -6.556 3.575 1.00 96.69 84 PHE A CA 1
ATOM 709 C C . PHE A 1 84 ? -1.868 -5.808 2.260 1.00 96.69 84 PHE A C 1
ATOM 711 O O . PHE A 1 84 ? -1.241 -4.777 2.017 1.00 96.69 84 PHE A O 1
ATOM 718 N N . VAL A 1 85 ? -2.753 -6.314 1.411 1.00 96.81 85 VAL A N 1
ATOM 719 C CA . VAL A 1 85 ? -3.140 -5.666 0.161 1.00 96.81 85 VAL A CA 1
ATOM 720 C C . VAL A 1 85 ? -4.645 -5.508 0.158 1.00 96.81 85 VAL A C 1
ATOM 722 O O . VAL A 1 85 ? -5.380 -6.488 0.293 1.00 96.81 85 VAL A O 1
ATOM 725 N N . ILE A 1 86 ? -5.097 -4.273 -0.028 1.00 96.50 86 ILE A N 1
ATOM 726 C CA . ILE A 1 86 ? -6.507 -3.947 -0.201 1.00 96.50 86 ILE A CA 1
ATOM 727 C C . ILE A 1 86 ? -6.768 -3.464 -1.626 1.00 96.50 86 ILE A C 1
ATOM 729 O O . ILE A 1 86 ? -5.993 -2.687 -2.185 1.00 96.50 86 ILE A O 1
ATOM 733 N N . LYS A 1 87 ? -7.871 -3.919 -2.215 1.00 95.94 87 LYS A N 1
ATOM 734 C CA . LYS A 1 87 ? -8.346 -3.513 -3.538 1.00 95.94 87 LYS A CA 1
ATOM 735 C C . LYS A 1 87 ? -9.544 -2.599 -3.394 1.00 95.94 87 LYS A C 1
ATOM 737 O O . LYS A 1 87 ? -10.489 -2.903 -2.672 1.00 95.94 87 LYS A O 1
ATOM 742 N N . LYS A 1 88 ? -9.523 -1.491 -4.114 1.00 94.44 88 LYS A N 1
ATOM 743 C CA . LYS A 1 88 ? -10.635 -0.558 -4.204 1.00 94.44 88 LYS A CA 1
ATOM 744 C C . LYS A 1 88 ? -11.771 -1.190 -5.008 1.00 94.44 88 LYS A C 1
ATOM 746 O O . LYS A 1 88 ? -11.577 -1.562 -6.162 1.00 94.44 88 LYS A O 1
ATOM 751 N N . VAL A 1 89 ? -12.959 -1.293 -4.415 1.00 93.06 89 VAL A N 1
ATOM 752 C CA . VAL A 1 89 ? -14.131 -1.921 -5.061 1.00 93.06 89 VAL A CA 1
ATOM 753 C C . VAL A 1 89 ? -15.180 -0.915 -5.528 1.00 93.06 89 VAL A C 1
ATOM 755 O O . VAL A 1 89 ? -15.980 -1.221 -6.407 1.00 93.06 89 VAL A O 1
ATOM 758 N N . GLY A 1 90 ? -15.176 0.307 -4.995 1.00 89.19 90 GLY A N 1
ATOM 759 C CA . GLY A 1 90 ? -16.114 1.347 -5.411 1.00 89.19 90 GLY A CA 1
ATOM 760 C C . GLY A 1 90 ? -16.272 2.444 -4.373 1.00 89.19 90 GLY A C 1
ATOM 761 O O . GLY A 1 90 ? -15.639 2.409 -3.317 1.00 89.19 90 GLY A O 1
ATOM 762 N N . LYS A 1 91 ? -17.102 3.443 -4.681 1.00 86.88 91 LYS A N 1
ATOM 763 C CA . LYS A 1 91 ? -17.424 4.505 -3.724 1.00 86.88 91 LYS A CA 1
ATOM 764 C C . LYS A 1 91 ? -18.292 3.923 -2.609 1.00 86.88 91 LYS A C 1
ATOM 766 O O . LYS A 1 91 ? -19.205 3.145 -2.892 1.00 86.88 91 LYS A O 1
ATOM 771 N N . ALA 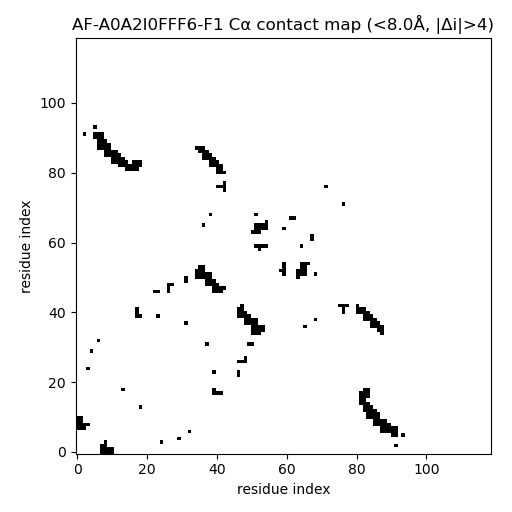A 1 92 ? -17.986 4.267 -1.365 1.00 81.56 92 ALA A N 1
ATOM 772 C CA . ALA A 1 92 ? -18.854 3.936 -0.251 1.00 81.56 92 ALA A CA 1
ATOM 773 C C . ALA A 1 92 ? -20.216 4.614 -0.466 1.00 81.56 92 ALA A C 1
ATOM 775 O O . ALA A 1 92 ? -20.246 5.764 -0.924 1.00 81.56 92 ALA A O 1
ATOM 776 N N . PRO A 1 93 ? -21.341 3.921 -0.208 1.00 70.69 93 PRO A N 1
ATOM 777 C CA . PRO A 1 93 ? -22.633 4.585 -0.179 1.00 70.69 93 PRO A CA 1
ATOM 778 C C . PRO A 1 93 ? -22.535 5.704 0.855 1.00 70.69 93 PRO A C 1
ATOM 780 O O . PRO A 1 93 ? -22.130 5.468 1.992 1.00 70.69 93 PRO A O 1
ATOM 783 N N . VAL A 1 94 ? -22.808 6.931 0.413 1.00 61.78 94 VAL A N 1
ATOM 784 C CA . VAL A 1 94 ? -22.774 8.117 1.266 1.00 61.78 94 VAL A CA 1
ATOM 785 C C . VAL A 1 94 ? -23.780 7.860 2.382 1.00 61.78 94 VAL A C 1
ATOM 787 O O . VAL A 1 94 ? -24.977 7.801 2.112 1.00 61.78 94 VAL A O 1
ATOM 790 N N . ALA A 1 95 ? -23.310 7.643 3.611 1.00 58.91 95 ALA A N 1
ATOM 791 C CA . ALA A 1 95 ? -24.167 7.883 4.757 1.00 58.91 95 ALA A CA 1
ATOM 792 C C . ALA A 1 95 ? -24.502 9.371 4.671 1.00 58.91 95 ALA A C 1
ATOM 794 O O . ALA A 1 95 ? -23.594 10.206 4.698 1.00 58.91 95 ALA A O 1
ATOM 795 N N . GLU A 1 96 ? -25.767 9.683 4.393 1.00 54.56 96 GLU A N 1
ATOM 796 C CA . GLU A 1 96 ? -26.225 11.064 4.338 1.00 54.56 96 GLU A CA 1
ATOM 797 C C . GLU A 1 96 ? -25.784 11.761 5.631 1.00 54.56 96 GLU A C 1
ATOM 799 O O . GLU A 1 96 ? -25.862 11.148 6.699 1.00 54.56 96 GLU A O 1
ATOM 804 N N . PRO A 1 97 ? -25.226 12.980 5.551 1.00 53.22 97 PRO A N 1
ATOM 805 C CA . PRO A 1 97 ? -24.846 13.702 6.750 1.00 53.22 97 PRO A CA 1
ATOM 806 C C . PRO A 1 97 ? -26.095 13.850 7.619 1.00 53.22 97 PRO A C 1
ATOM 808 O O . PRO A 1 97 ? -27.102 14.368 7.139 1.00 53.22 97 PRO A O 1
ATOM 811 N N . ASP A 1 98 ? -26.028 13.406 8.876 1.00 45.22 98 ASP A N 1
ATOM 812 C CA . ASP A 1 98 ? -26.982 13.816 9.901 1.00 45.22 98 ASP A CA 1
ATOM 813 C C . ASP A 1 98 ? -26.978 15.350 9.937 1.00 45.22 98 ASP A C 1
ATOM 815 O O . ASP A 1 98 ? -26.100 15.994 10.516 1.00 45.22 98 ASP A O 1
ATOM 819 N N . THR A 1 99 ? -27.949 15.950 9.255 1.00 46.81 99 THR A N 1
ATOM 820 C CA . THR A 1 99 ? -28.349 17.336 9.428 1.00 46.81 99 THR A CA 1
ATOM 821 C C . THR A 1 99 ? -28.937 17.453 10.828 1.00 46.81 99 THR A C 1
ATOM 823 O O . THR A 1 99 ? -30.145 17.319 11.017 1.00 46.81 99 THR A O 1
ATOM 826 N N . THR A 1 100 ? -28.109 17.697 11.841 1.00 42.31 100 THR A N 1
ATOM 827 C CA . THR A 1 100 ? -28.595 18.422 13.017 1.00 42.31 100 THR A CA 1
ATOM 828 C C . THR A 1 100 ? -28.568 19.902 12.675 1.00 42.31 100 THR A C 1
ATOM 830 O O . THR A 1 100 ? -27.630 20.618 13.023 1.00 42.31 100 THR A O 1
ATOM 833 N N . ASP A 1 101 ? -29.597 20.342 11.955 1.00 53.88 101 ASP A N 1
ATOM 834 C CA . ASP A 1 101 ? -30.004 21.737 11.973 1.00 53.88 101 ASP A CA 1
ATOM 835 C C . ASP A 1 101 ? -30.478 22.073 13.394 1.00 53.88 101 ASP A C 1
ATOM 837 O O . ASP A 1 101 ? -31.359 21.420 13.958 1.00 53.88 101 ASP A O 1
ATOM 841 N N . THR A 1 102 ? -29.933 23.129 13.987 1.00 44.50 102 THR A N 1
ATOM 842 C CA . THR A 1 102 ? -30.781 24.069 14.724 1.00 44.50 102 THR A CA 1
ATOM 843 C C . THR A 1 102 ? -30.327 25.475 14.373 1.00 44.50 102 THR A C 1
ATOM 845 O O . THR A 1 102 ? -29.200 25.890 14.645 1.00 44.50 102 THR A O 1
ATOM 848 N N . GLU A 1 103 ? -31.245 26.145 13.693 1.00 49.31 103 GLU A N 1
ATOM 849 C CA . GLU A 1 103 ? -31.213 27.510 13.210 1.00 49.31 103 GLU A CA 1
ATOM 850 C C . GLU A 1 103 ? -31.266 28.539 14.355 1.00 49.31 103 GLU A C 1
ATOM 852 O O . GLU A 1 103 ? -31.828 28.285 15.416 1.00 49.31 103 GLU A O 1
ATOM 857 N N . ALA A 1 104 ? -30.742 29.726 14.037 1.00 44.47 104 ALA A N 1
ATOM 858 C CA . ALA A 1 104 ? -31.239 31.054 14.407 1.00 44.47 104 ALA A CA 1
ATOM 859 C C . ALA A 1 104 ? -31.386 31.449 15.893 1.00 44.47 104 ALA A C 1
ATOM 861 O O . ALA A 1 104 ? -32.290 31.019 16.600 1.00 44.47 104 ALA A O 1
ATOM 862 N N . ASP A 1 105 ? -30.657 32.504 16.272 1.00 39.62 105 ASP A N 1
ATOM 863 C CA . ASP A 1 105 ? -31.365 33.693 16.749 1.00 39.62 105 ASP A CA 1
ATOM 864 C C . ASP A 1 105 ? -30.816 34.937 16.039 1.00 39.62 105 ASP A C 1
ATOM 866 O O . ASP A 1 105 ? -29.609 35.192 15.996 1.00 39.62 105 ASP A O 1
ATOM 870 N N . THR A 1 106 ? -31.724 35.654 15.388 1.00 45.84 106 THR A N 1
ATOM 871 C CA . THR A 1 106 ? -31.469 36.802 14.513 1.00 45.84 106 THR A CA 1
ATOM 872 C C . THR A 1 106 ? -31.833 38.062 15.295 1.00 45.84 106 THR A C 1
ATOM 874 O O . THR A 1 106 ? -32.950 38.159 15.779 1.00 45.84 106 THR A O 1
ATOM 877 N N . THR A 1 107 ? -30.897 39.012 15.389 1.00 46.69 107 THR A N 1
ATOM 878 C CA . THR A 1 107 ? -31.095 40.484 15.414 1.00 46.69 107 THR A CA 1
ATOM 879 C C . THR A 1 107 ? -32.434 41.046 15.940 1.00 46.69 107 THR A C 1
ATOM 881 O O . THR A 1 107 ? -33.455 40.907 15.275 1.00 46.69 107 THR A O 1
ATOM 884 N N . ASP A 1 108 ? -32.427 41.885 16.985 1.00 43.84 108 ASP A N 1
ATOM 885 C CA . ASP A 1 108 ? -32.260 43.360 16.929 1.00 43.84 108 ASP A CA 1
ATOM 886 C C . ASP A 1 108 ? -32.875 44.080 18.167 1.00 43.84 108 ASP A C 1
ATOM 888 O O . ASP A 1 108 ? -33.874 43.659 18.735 1.00 43.84 108 ASP A O 1
ATOM 892 N N . HIS A 1 109 ? -32.274 45.227 18.498 1.00 44.28 109 HIS A N 1
ATOM 893 C CA . HIS A 1 109 ? -32.840 46.457 19.076 1.00 44.28 109 HIS A CA 1
ATOM 894 C C . HIS A 1 109 ? -33.438 46.584 20.507 1.00 44.28 109 HIS A C 1
ATOM 896 O O . HIS A 1 109 ? -34.560 46.197 20.808 1.00 44.28 109 HIS A O 1
ATOM 902 N N . LEU A 1 110 ? -32.726 47.450 21.251 1.00 48.84 110 LEU A N 1
ATOM 903 C CA . LEU A 1 110 ? -33.178 48.612 22.044 1.00 48.84 110 LEU A CA 1
ATOM 904 C C . LEU A 1 110 ? -33.551 48.479 23.541 1.00 48.84 110 LEU A C 1
ATOM 906 O O . LEU A 1 110 ? -34.539 47.878 23.929 1.00 48.84 110 LEU A O 1
ATOM 910 N N . SER A 1 111 ? -32.732 49.188 24.337 1.00 48.50 111 SER A N 1
ATOM 911 C CA . SER A 1 111 ? -32.998 49.942 25.578 1.00 48.50 111 SER A CA 1
ATOM 912 C C . SER A 1 111 ? -34.176 49.547 26.480 1.00 48.50 111 SER A C 1
ATOM 914 O O . SER A 1 111 ? -35.320 49.732 26.099 1.00 48.50 111 SER A O 1
ATOM 916 N N . GLU A 1 112 ? -33.898 49.318 27.767 1.00 45.84 112 GLU A N 1
ATOM 917 C CA . GLU A 1 112 ? -34.299 50.248 28.836 1.00 45.84 112 GLU A CA 1
ATOM 918 C C . GLU A 1 112 ? -33.716 49.848 30.201 1.00 45.84 11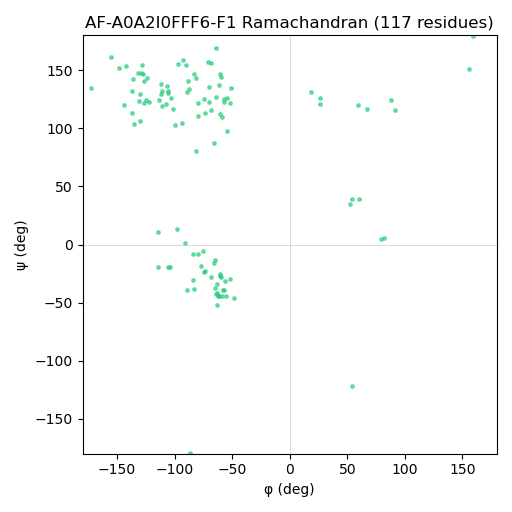2 GLU A C 1
ATOM 920 O O . GLU A 1 112 ? -33.691 48.686 30.587 1.00 45.84 112 GLU A O 1
ATOM 925 N N . LYS A 1 113 ? -33.204 50.882 30.879 1.00 51.75 113 LYS A N 1
ATOM 926 C CA . LYS A 1 113 ? -33.144 51.136 32.326 1.00 51.75 113 LYS A CA 1
ATOM 927 C C . LYS A 1 113 ? -33.329 49.946 33.276 1.00 51.75 113 LYS A C 1
ATOM 929 O O . LYS A 1 113 ? -34.390 49.340 33.316 1.00 51.75 113 LYS A O 1
ATOM 934 N N . ASN A 1 114 ? -32.418 49.839 34.247 1.00 49.78 114 ASN A N 1
ATOM 935 C CA . ASN A 1 114 ? -32.878 49.694 35.626 1.00 49.78 114 ASN A CA 1
ATOM 936 C C . ASN A 1 114 ? -31.925 50.324 36.664 1.00 49.78 114 ASN A C 1
ATOM 938 O O . ASN A 1 114 ? -30.736 50.482 36.386 1.00 49.78 114 ASN A O 1
ATOM 942 N N . PRO A 1 115 ? -32.474 50.760 37.815 1.00 62.81 115 PRO A N 1
ATOM 943 C CA . PRO A 1 115 ? -31.844 51.643 38.794 1.00 62.81 115 PRO A CA 1
ATOM 944 C C . PRO A 1 115 ? -31.120 50.854 39.889 1.00 62.81 115 PRO A C 1
ATOM 946 O O . PRO A 1 115 ? -31.513 49.730 40.175 1.00 62.81 115 PRO A O 1
ATOM 949 N N . VAL A 1 116 ? -30.165 51.477 40.586 1.00 59.59 116 VAL A N 1
ATOM 950 C CA . VAL A 1 116 ? -29.841 51.124 41.979 1.00 59.59 116 VAL A CA 1
ATOM 951 C C . VAL A 1 116 ? -29.481 52.401 42.742 1.00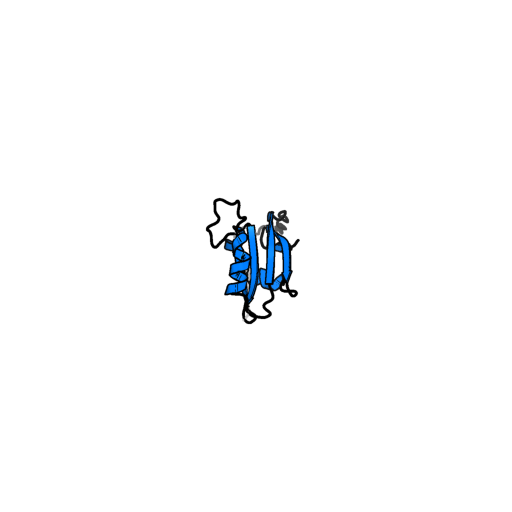 59.59 116 VAL A C 1
ATOM 953 O O . VAL A 1 116 ? -28.588 53.150 42.350 1.00 59.59 116 VAL A O 1
ATOM 956 N N . ALA A 1 117 ? -30.264 52.650 43.789 1.00 58.62 117 ALA A N 1
ATOM 957 C CA . ALA A 1 117 ? -30.027 53.607 44.859 1.00 58.62 117 ALA A CA 1
ATOM 958 C C . ALA A 1 117 ? -29.176 52.966 45.978 1.00 58.62 117 ALA A C 1
ATOM 960 O O . ALA A 1 117 ? -28.870 51.783 45.897 1.00 58.62 117 ALA A O 1
ATOM 961 N N . GLU A 1 118 ? -28.910 53.751 47.029 1.00 50.31 118 GLU A N 1
ATOM 962 C CA . GLU A 1 118 ? -28.125 53.476 48.255 1.00 50.31 118 GLU A CA 1
ATOM 963 C C . GLU A 1 118 ? -26.623 53.773 48.124 1.00 50.31 118 GLU A C 1
ATOM 965 O O . GLU A 1 118 ? -25.950 53.243 47.250 1.00 50.31 118 GLU A O 1
ATOM 970 N N . SER A 1 119 ? -26.003 54.606 48.963 1.00 56.47 119 SER A N 1
ATOM 971 C CA . SER A 1 119 ? -26.433 55.458 50.087 1.00 56.47 119 SER A CA 1
ATOM 972 C C . SER A 1 119 ? -25.432 56.606 50.234 1.00 56.47 119 SER A C 1
ATOM 974 O O . SER A 1 119 ? -24.277 56.426 49.781 1.00 56.47 119 SER A O 1
#